Protein 2EH3 (pdb70)

InterPro domains:
  IPR001647 DNA-binding HTH domain, TetR-type [PF00440] (7-53)
  IPR001647 DNA-binding HTH domain, TetR-type [PR00455] (7-20)
  IPR001647 DNA-binding HTH domain, TetR-type [PR00455] (28-51)
  IPR001647 DNA-binding HTH domain, TetR-type [PS50977] (1-61)
  IPR009057 Homedomain-like superfamily [SSF46689] (3-67)
  IPR023772 DNA-binding HTH domain, TetR-type, conserved site [PS01081] (19-50)
  IPR049446 Tetracyclin repressor AcrR1-like, C-terminal domain [PF21542] (72-171)
  IPR050624 Nucleoid occlusion factor SlmA/HTH-type transcriptional regulator [PTHR43479] (3-124)

Foldseek 3Di:
DLLVLLLVLQLVVCLVPRLVPDDLVNSCVVSVHDVVSVCVNAVDSVRSLVVNLVVLLVVLVVLLVVCLPPDLLVSVLCLVSCLVVVSNVSRLVVHACVDPVRVVVSVVSLVVSLVSQLVSCCVPPVVCSNVVSVVLVVQSVVLCCVDPNVHPDDSVVSSVVSNVVVVVVD

Structure (mmCIF, N/CA/C/O backbone):
data_2EH3
#
_entry.id   2EH3
#
_cell.length_a   49.857
_cell.length_b   54.919
_cell.length_c   73.144
_cell.angle_alpha   90.00
_cell.angle_beta   90.00
_cell.angle_gamma   90.00
#
_symmetry.space_group_name_H-M   'P 21 21 2'
#
loop_
_entity.id
_entity.type
_entity.pdbx_description
1 polymer 'Transcriptional regulator'
2 non-polymer 'MAGNESIUM ION'
3 water water
#
loop_
_atom_site.group_PDB
_atom_site.id
_atom_site.type_symbol
_atom_site.label_atom_id
_atom_site.label_alt_id
_atom_site.label_comp_id
_atom_site.label_asym_id
_atom_site.label_entity_id
_atom_site.label_seq_id
_atom_site.pdbx_PDB_ins_code
_atom_site.Cartn_x
_atom_site.Cartn_y
_atom_site.Cartn_z
_atom_site.occupancy
_atom_site.B_iso_or_equiv
_atom_site.auth_seq_id
_atom_site.auth_comp_id
_atom_site.auth_asym_id
_atom_site.auth_atom_id
_atom_site.pdbx_PDB_model_num
ATOM 1 N N . GLY A 1 2 ? 49.184 8.703 46.059 1.00 19.15 2 GLY A N 1
ATOM 2 C CA . GLY A 1 2 ? 48.729 8.705 44.653 1.00 20.49 2 GLY A CA 1
ATOM 3 C C . GLY A 1 2 ? 49.796 9.216 43.711 1.00 20.32 2 GLY A C 1
ATOM 4 O O . GLY A 1 2 ? 50.980 9.244 44.053 1.00 22.29 2 GLY A O 1
ATOM 5 N N . THR A 1 3 ? 49.369 9.643 42.527 1.00 18.73 3 THR A N 1
ATOM 6 C CA . THR A 1 3 ? 50.284 10.137 41.516 1.00 17.73 3 THR A CA 1
ATOM 7 C C . THR A 1 3 ? 51.057 11.355 41.985 1.00 16.08 3 THR A C 1
ATOM 8 O O . THR A 1 3 ? 52.255 11.461 41.712 1.00 15.14 3 THR A O 1
ATOM 12 N N . LYS A 1 4 ? 50.393 12.275 42.688 1.00 15.24 4 LYS A N 1
ATOM 13 C CA . LYS A 1 4 ? 51.096 13.473 43.160 1.00 14.74 4 LYS A CA 1
ATOM 14 C C . LYS A 1 4 ? 52.219 13.057 44.113 1.00 14.98 4 LYS A C 1
ATOM 15 O O . LYS A 1 4 ? 53.341 13.597 44.048 1.00 14.46 4 LYS A O 1
ATOM 21 N N . GLU A 1 5 ? 51.920 12.110 44.996 1.00 15.34 5 GLU A N 1
ATOM 22 C CA . GLU A 1 5 ? 52.911 11.618 45.936 1.00 16.15 5 GLU A CA 1
ATOM 23 C C . GLU A 1 5 ? 54.068 10.969 45.197 1.00 14.87 5 GLU A C 1
ATOM 24 O O . GLU A 1 5 ? 55.230 11.154 45.557 1.00 15.43 5 GLU A O 1
ATOM 30 N N . ARG A 1 6 ? 53.771 10.207 44.152 1.00 14.43 6 ARG A N 1
ATOM 31 C CA . ARG A 1 6 ? 54.854 9.559 43.422 1.00 14.78 6 ARG A CA 1
ATOM 32 C C . ARG A 1 6 ? 55.765 10.584 42.744 1.00 13.19 6 ARG A C 1
ATOM 33 O O . ARG A 1 6 ? 57.001 10.441 42.760 1.00 14.70 6 ARG A O 1
ATOM 41 N N . ILE A 1 7 ? 55.168 11.607 42.153 1.00 12.61 7 ILE A N 1
ATOM 42 C CA . ILE A 1 7 ? 55.954 12.654 41.505 1.00 10.96 7 ILE A CA 1
ATOM 43 C C . ILE A 1 7 ? 56.831 13.327 42.569 1.00 11.38 7 ILE A C 1
ATOM 44 O O . ILE A 1 7 ? 58.008 13.572 42.338 1.00 11.62 7 ILE A O 1
ATOM 49 N N . LEU A 1 8 ? 56.257 13.643 43.721 1.00 11.42 8 LEU A N 1
ATOM 50 C CA . LEU A 1 8 ? 57.048 14.279 44.773 1.00 10.81 8 LEU A CA 1
ATOM 51 C C . LEU A 1 8 ? 58.236 13.420 45.191 1.00 11.69 8 LEU A C 1
ATOM 52 O O . LEU A 1 8 ? 59.337 13.945 45.415 1.00 10.96 8 LEU A O 1
ATOM 57 N N . GLU A 1 9 ? 58.031 12.109 45.303 1.00 11.39 9 GLU A N 1
ATOM 58 C CA . GLU A 1 9 ? 59.110 11.220 45.726 1.00 12.80 9 GLU A CA 1
ATOM 59 C C . GLU A 1 9 ? 60.227 11.140 44.705 1.00 13.10 9 GLU A C 1
ATOM 60 O O . GLU A 1 9 ? 61.411 11.227 45.068 1.00 12.55 9 GLU A O 1
ATOM 66 N N . VAL A 1 10 ? 59.854 11.011 43.431 1.00 10.86 10 VAL A N 1
ATOM 67 C CA . VAL A 1 10 ? 60.837 10.943 42.362 1.00 12.70 10 VAL A CA 1
ATOM 68 C C . VAL A 1 10 ? 61.613 12.259 42.271 1.00 12.78 10 VAL A C 1
ATOM 69 O O . VAL A 1 10 ? 62.829 12.249 42.068 1.00 11.37 10 VAL A O 1
ATOM 73 N N . SER A 1 11 ? 60.910 13.383 42.425 1.00 11.62 11 SER A N 1
ATOM 74 C CA . SER A 1 11 ? 61.543 14.712 42.304 1.00 10.32 11 SER A CA 1
ATOM 75 C C . SER A 1 11 ? 62.517 14.937 43.462 1.00 10.47 11 SER A C 1
ATOM 76 O O . SER A 1 11 ? 63.604 15.492 43.275 1.00 11.06 11 SER A O 1
ATOM 79 N N . LYS A 1 12 ? 62.140 14.510 44.654 1.00 9.90 12 LYS A N 1
ATOM 80 C CA . LYS A 1 12 ? 63.051 14.665 45.800 1.00 10.90 12 LYS A CA 1
ATOM 81 C C . LYS A 1 12 ? 64.308 13.860 45.535 1.00 11.72 12 LYS A C 1
ATOM 82 O O . LYS A 1 12 ? 65.424 14.324 45.802 1.00 11.10 12 LYS A O 1
ATOM 88 N N . GLU A 1 13 ? 64.141 12.657 44.986 1.00 11.05 13 GLU A N 1
ATOM 89 C CA . GLU A 1 13 ? 65.296 11.826 44.687 1.00 12.57 13 GLU A CA 1
ATOM 90 C C . GLU A 1 13 ? 66.211 12.456 43.639 1.00 11.02 13 GLU A C 1
ATOM 91 O O . GLU A 1 13 ? 67.428 12.550 43.871 1.00 11.11 13 GLU A O 1
ATOM 97 N N . LEU A 1 14 ? 65.643 12.896 42.518 1.00 11.52 14 LEU A N 1
ATOM 98 C CA . LEU A 1 14 ? 66.464 13.491 41.470 1.00 11.07 14 LEU A CA 1
ATOM 99 C C . LEU A 1 14 ? 67.096 14.814 41.905 1.00 10.99 14 LEU A C 1
ATOM 100 O O . LEU A 1 14 ? 68.254 15.054 41.611 1.00 10.51 14 LEU A O 1
ATOM 105 N N . PHE A 1 15 ? 66.343 15.681 42.589 1.00 9.62 15 PHE A N 1
ATOM 106 C CA . PHE A 1 15 ? 66.926 16.954 43.037 1.00 10.11 15 PHE A CA 1
ATOM 107 C C . PHE A 1 15 ? 68.070 16.692 44.025 1.00 9.45 15 PHE A C 1
ATOM 108 O O . PHE A 1 15 ? 69.074 17.407 44.021 1.00 11.44 15 PHE A O 1
ATOM 116 N N . PHE A 1 16 ? 67.905 15.704 44.907 1.00 9.71 16 PHE A N 1
ATOM 117 C CA . PHE A 1 16 ? 68.945 15.343 45.869 1.00 10.68 16 PHE A CA 1
ATOM 118 C C . PHE A 1 16 ? 70.194 14.869 45.127 1.00 11.12 16 PHE A C 1
ATOM 119 O O . PHE A 1 16 ? 71.317 15.305 45.408 1.00 12.38 16 PHE A O 1
ATOM 127 N N . GLU A 1 17 ? 69.982 14.004 44.150 1.00 12.09 17 GLU A N 1
ATOM 128 C CA . GLU A 1 17 ? 71.091 13.465 43.366 1.00 13.46 17 GLU A CA 1
ATOM 129 C C . GLU A 1 17 ? 71.817 14.466 42.479 1.00 13.66 17 GLU A C 1
ATOM 130 O O . GLU A 1 17 ? 73.049 14.448 42.424 1.00 13.77 17 GLU A O 1
ATOM 136 N N . LYS A 1 18 ? 71.083 15.342 41.810 1.00 12.49 18 LYS A N 1
ATOM 137 C CA . LYS A 1 18 ? 71.758 16.245 40.894 1.00 13.94 18 LYS A CA 1
ATOM 138 C C . LYS A 1 18 ? 71.288 17.680 40.808 1.00 11.83 18 LYS A C 1
ATOM 139 O O . LYS A 1 18 ? 71.633 18.404 39.869 1.00 12.39 18 LYS A O 1
ATOM 145 N N . GLY A 1 19 ? 70.504 18.098 41.802 1.00 10.53 19 GLY A N 1
ATOM 146 C CA . GLY A 1 19 ? 70.062 19.481 41.860 1.00 10.18 19 GLY A CA 1
ATOM 147 C C . GLY A 1 19 ? 68.802 19.848 41.104 1.00 11.34 19 GLY A C 1
ATOM 148 O O . GLY A 1 19 ? 68.408 19.167 40.168 1.00 12.61 19 GLY A O 1
ATOM 149 N N . TYR A 1 20 ? 68.176 20.942 41.531 1.00 10.57 20 TYR A N 1
ATOM 150 C CA . TYR A 1 20 ? 66.962 21.457 40.901 1.00 11.19 20 TYR A CA 1
ATOM 15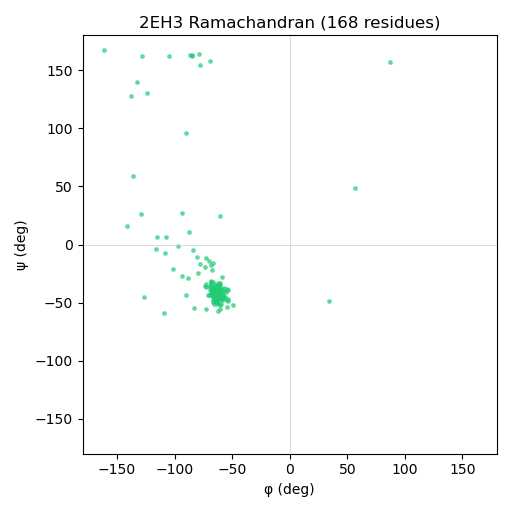1 C C . TYR A 1 20 ? 67.224 21.952 39.468 1.00 11.88 20 TYR A C 1
ATOM 152 O O . TYR A 1 20 ? 66.534 21.541 38.539 1.00 11.85 20 TYR A O 1
ATOM 161 N N . GLN A 1 21 ? 68.233 22.804 39.283 1.00 14.09 21 GLN A N 1
ATOM 162 C CA . GLN A 1 21 ? 68.536 23.321 37.950 1.00 15.90 21 GLN A CA 1
ATOM 163 C C . GLN A 1 21 ? 68.922 22.227 36.963 1.00 15.72 21 GLN A C 1
ATOM 164 O O . GLN A 1 21 ? 68.578 22.300 35.770 1.00 17.99 21 GLN A O 1
ATOM 170 N N . GLY A 1 22 ? 69.610 21.208 37.462 1.00 15.06 22 GLY A N 1
ATOM 171 C CA . GLY A 1 22 ? 70.062 20.110 36.625 1.00 16.73 22 GLY A CA 1
ATOM 172 C C . GLY A 1 22 ? 69.095 18.959 36.420 1.00 16.07 22 GLY A C 1
ATOM 173 O O . GLY A 1 22 ? 69.490 17.924 35.879 1.00 17.28 22 GLY A O 1
ATOM 174 N N . THR A 1 23 ? 67.842 19.138 36.841 1.00 14.07 23 THR A N 1
ATOM 175 C CA . THR A 1 23 ? 66.815 18.109 36.671 1.00 13.18 23 THR A CA 1
ATOM 176 C C . THR A 1 23 ? 65.651 18.714 35.923 1.00 12.76 23 THR A C 1
ATOM 177 O O . THR A 1 23 ? 65.173 19.775 36.280 1.00 14.91 23 THR A O 1
ATOM 181 N N . SER A 1 24 ? 65.193 18.026 34.874 1.00 13.45 24 SER A N 1
ATOM 182 C CA . SER A 1 24 ? 64.085 18.538 34.064 1.00 12.40 24 SER A CA 1
ATOM 183 C C . SER A 1 24 ? 62.778 17.803 34.345 1.00 12.20 24 SER A C 1
ATOM 184 O O . SER A 1 24 ? 62.783 16.713 34.924 1.00 13.22 24 SER A O 1
ATOM 187 N N . VAL A 1 25 ? 61.661 18.414 33.948 1.00 12.40 25 VAL A N 1
ATOM 188 C CA . VAL A 1 25 ? 60.365 17.785 34.116 1.00 13.94 25 VAL A CA 1
ATOM 189 C C . VAL A 1 25 ? 60.390 16.504 33.288 1.00 13.96 25 VAL A C 1
ATOM 190 O O . VAL A 1 25 ? 59.851 15.478 33.701 1.00 13.75 25 VAL A O 1
ATOM 194 N N . GLU A 1 26 ? 61.041 16.544 32.130 1.00 13.98 26 GLU A N 1
ATOM 195 C CA . GLU A 1 26 ? 61.099 15.336 31.325 1.00 15.84 26 GLU A CA 1
ATOM 196 C C . GLU A 1 26 ? 61.772 14.167 32.064 1.00 13.62 26 GLU A C 1
ATOM 197 O O . GLU A 1 26 ? 61.292 13.040 32.000 1.00 14.45 26 GLU A O 1
ATOM 203 N N . GLU A 1 27 ? 62.881 14.417 32.757 1.00 12.45 27 GLU A N 1
ATOM 204 C CA . GLU A 1 27 ? 63.568 13.353 33.491 1.00 11.96 27 GLU A CA 1
ATOM 205 C C . GLU A 1 27 ? 62.706 12.813 34.641 1.00 11.97 27 GLU A C 1
ATOM 206 O O . GLU A 1 27 ? 62.713 11.618 34.941 1.00 12.04 27 GLU A O 1
ATOM 212 N N . ILE A 1 28 ? 61.992 13.717 35.297 1.00 11.26 28 ILE A N 1
ATOM 213 C CA . ILE A 1 28 ? 61.121 13.335 36.401 1.00 11.04 28 ILE A CA 1
ATOM 214 C C . ILE A 1 28 ? 60.003 12.410 35.922 1.00 11.32 28 ILE A C 1
ATOM 215 O O . ILE A 1 28 ? 59.782 11.339 36.508 1.00 10.24 28 ILE A O 1
ATOM 220 N N . VAL A 1 29 ? 59.292 12.820 34.859 1.00 11.94 29 VAL A N 1
ATOM 221 C CA . VAL A 1 29 ? 58.182 11.978 34.409 1.00 12.47 29 VAL A CA 1
ATOM 222 C C . VAL A 1 29 ? 58.665 10.662 33.812 1.00 13.08 29 VAL A C 1
ATOM 223 O O . VAL A 1 29 ? 57.985 9.635 33.951 1.00 12.73 29 VAL A O 1
ATOM 227 N N . LYS A 1 30 ? 59.842 10.672 33.182 1.00 13.07 30 LYS A N 1
ATOM 228 C CA . LYS A 1 30 ? 60.414 9.440 32.640 1.00 14.35 30 LYS A CA 1
ATOM 229 C C . LYS A 1 30 ? 60.675 8.466 33.794 1.00 13.94 30 LYS A C 1
ATOM 230 O O . LYS A 1 30 ? 60.296 7.302 33.736 1.00 14.43 30 LYS A O 1
ATOM 236 N N . ARG A 1 31 ? 61.335 8.946 34.847 1.00 13.29 31 ARG A N 1
ATOM 237 C CA . ARG A 1 31 ? 61.649 8.095 35.988 1.00 14.36 31 ARG A CA 1
ATOM 238 C C . ARG A 1 31 ? 60.383 7.589 36.683 1.00 14.57 31 ARG A C 1
ATOM 239 O O . ARG A 1 31 ? 60.336 6.456 37.177 1.00 16.18 31 ARG A O 1
ATOM 247 N N . ALA A 1 32 ? 59.349 8.422 36.710 1.00 14.04 32 ALA A N 1
ATOM 248 C CA . ALA A 1 32 ? 58.082 8.051 37.329 1.00 12.47 32 ALA A CA 1
ATOM 249 C C . ALA A 1 32 ? 57.156 7.251 36.401 1.00 13.01 32 ALA A C 1
ATOM 250 O O . ALA A 1 32 ? 56.089 6.811 36.833 1.00 12.99 32 ALA A O 1
ATOM 252 N N . ASN A 1 33 ? 57.555 7.079 35.139 1.00 13.72 33 ASN A N 1
ATOM 253 C CA . ASN A 1 33 ? 56.733 6.364 34.156 1.00 14.28 33 ASN A CA 1
ATOM 254 C C . ASN A 1 33 ? 55.340 7.029 34.046 1.00 13.34 33 ASN A C 1
ATOM 255 O O . ASN A 1 33 ? 54.286 6.376 34.058 1.00 14.04 33 ASN A O 1
ATOM 260 N N . LEU A 1 34 ? 55.358 8.346 33.903 1.00 11.15 34 LEU A N 1
ATOM 261 C CA . LEU A 1 34 ? 54.141 9.140 33.775 1.00 12.20 34 LEU A CA 1
ATOM 262 C C . LEU A 1 34 ? 54.228 10.041 32.571 1.00 10.80 34 LEU A C 1
ATOM 263 O O . LEU A 1 34 ? 55.316 10.309 32.038 1.00 11.40 34 LEU A O 1
ATOM 268 N N . SER A 1 35 ? 53.066 10.531 32.144 1.00 12.05 35 SER A N 1
ATOM 269 C CA . SER A 1 35 ? 52.986 11.455 31.029 1.00 12.03 35 SER A CA 1
ATOM 270 C C . SER A 1 35 ? 53.230 12.863 31.549 1.00 11.71 35 SER A C 1
ATOM 271 O O . SER A 1 35 ? 53.102 13.117 32.747 1.00 13.33 35 SER A O 1
ATOM 274 N N . LYS A 1 36 ? 53.540 13.784 30.644 1.00 14.21 36 LYS A N 1
ATOM 275 C CA .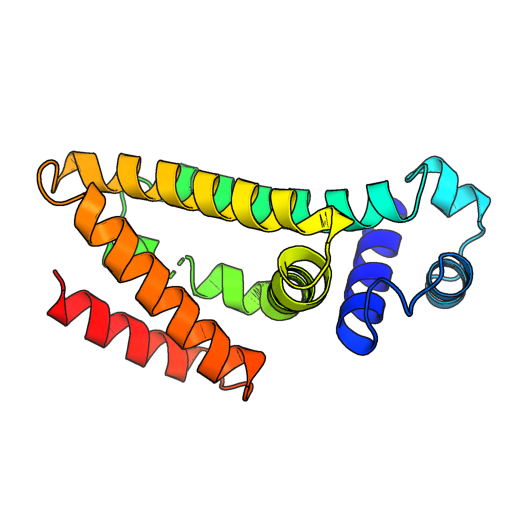 LYS A 1 36 ? 53.703 15.180 31.047 1.00 13.44 36 LYS A CA 1
ATOM 276 C C . LYS A 1 36 ? 52.342 15.712 31.545 1.00 14.28 36 LYS A C 1
ATOM 277 O O . LYS A 1 36 ? 52.272 16.511 32.484 1.00 14.35 36 LYS A O 1
ATOM 283 N N . GLY A 1 37 ? 51.254 15.249 30.921 1.00 14.25 37 GLY A N 1
ATOM 284 C CA . GLY A 1 37 ? 49.927 15.689 31.327 1.00 13.34 37 GLY A CA 1
ATOM 285 C C . GLY A 1 37 ? 49.641 15.318 32.766 1.00 12.66 37 GLY A C 1
ATOM 286 O O . GLY A 1 37 ? 48.973 16.052 33.500 1.00 13.54 37 GLY A O 1
ATOM 287 N N . ALA A 1 38 ? 50.146 14.168 33.189 1.00 11.81 38 ALA A N 1
ATOM 288 C CA . ALA A 1 38 ? 49.923 13.752 34.560 1.00 12.40 38 ALA A CA 1
ATOM 289 C C . ALA A 1 38 ? 50.657 14.713 35.488 1.00 12.99 38 ALA A C 1
ATOM 290 O O . ALA A 1 38 ? 50.163 15.083 36.552 1.00 13.37 38 ALA A O 1
ATOM 292 N N . PHE A 1 39 ? 51.850 15.109 35.070 1.00 12.67 39 PHE A N 1
ATOM 293 C CA . PHE A 1 39 ? 52.622 16.022 35.885 1.00 11.81 39 PHE A CA 1
ATOM 294 C C . PHE A 1 39 ? 51.950 17.384 35.968 1.00 11.26 39 PHE A C 1
ATOM 295 O O . PHE A 1 39 ? 51.766 17.922 37.060 1.00 13.60 39 PHE A O 1
ATOM 303 N N . TYR A 1 40 ? 51.572 17.933 34.819 1.00 12.05 40 TYR A N 1
ATOM 304 C CA . TYR A 1 40 ? 50.948 19.242 34.811 1.00 13.69 40 TYR A CA 1
ATOM 305 C C . TYR A 1 40 ? 49.566 19.308 35.421 1.00 13.75 40 TYR A C 1
ATOM 306 O O . TYR A 1 40 ? 49.083 20.404 35.763 1.00 16.88 40 TYR A O 1
ATOM 315 N N . PHE A 1 41 ? 48.924 18.151 35.572 1.00 13.32 41 PHE A N 1
ATOM 316 C CA . PHE A 1 41 ? 47.621 18.127 36.219 1.00 14.43 41 PHE A CA 1
ATOM 317 C C . PHE A 1 41 ? 47.838 18.480 37.701 1.00 14.93 41 PHE A C 1
ATOM 318 O O . PHE A 1 41 ? 47.029 19.198 38.297 1.00 16.33 41 PHE A O 1
ATOM 326 N N . HIS A 1 42 ? 48.947 18.009 38.271 1.00 14.60 42 HIS A N 1
ATOM 327 C CA . HIS A 1 42 ? 49.272 18.269 39.677 1.00 15.76 42 HIS A CA 1
ATOM 328 C C . HIS A 1 42 ? 50.161 19.467 39.970 1.00 16.36 42 HIS A C 1
ATOM 329 O O . HIS A 1 42 ? 50.087 20.027 41.069 1.00 17.36 42 HIS A O 1
ATOM 336 N N . PHE A 1 43 ? 51.003 19.851 39.010 1.00 14.97 43 PHE A N 1
ATOM 337 C CA . PHE A 1 43 ? 51.941 20.971 39.191 1.00 16.42 43 PHE A CA 1
ATOM 338 C C . PHE A 1 43 ? 51.982 21.835 37.936 1.00 18.03 43 PHE A C 1
ATOM 339 O O . PHE A 1 43 ? 52.219 21.335 36.855 1.00 20.53 43 PHE A O 1
ATOM 347 N N . LYS A 1 44 ? 51.792 23.141 38.069 1.00 19.38 44 LYS A N 1
ATOM 348 C CA . LYS A 1 44 ? 51.817 23.952 36.872 1.00 20.71 44 LYS A CA 1
ATOM 349 C C . LYS A 1 44 ? 53.229 24.238 36.367 1.00 20.17 44 LYS A C 1
ATOM 350 O O . LYS A 1 44 ? 53.425 24.565 35.187 1.00 21.20 44 LYS A O 1
ATOM 356 N N . SER A 1 45 ? 54.218 24.026 37.235 1.00 18.34 45 SER A N 1
ATOM 357 C CA . SER A 1 45 ? 55.600 24.289 36.883 1.00 17.08 45 SER A CA 1
ATOM 358 C C . SER A 1 45 ? 56.579 23.577 37.809 1.00 15.89 45 SER A C 1
ATOM 359 O O . SER A 1 45 ? 56.210 23.075 38.866 1.00 15.04 45 SER A O 1
ATOM 362 N N . LYS A 1 46 ? 57.838 23.557 37.386 1.00 16.15 46 LYS A N 1
ATOM 363 C CA . LYS A 1 46 ? 58.908 22.971 38.171 1.00 16.08 46 LYS A CA 1
ATOM 364 C C . LYS A 1 46 ? 58.995 23.786 39.483 1.00 14.53 46 LYS A C 1
ATOM 365 O O . LYS A 1 46 ? 59.284 23.244 40.547 1.00 13.92 46 LYS A O 1
ATOM 371 N N . GLU A 1 47 ? 58.766 25.098 39.388 1.00 14.41 47 GLU A N 1
ATOM 372 C CA . GLU A 1 47 ? 58.804 25.990 40.552 1.00 14.98 47 GLU A CA 1
ATOM 373 C C . GLU A 1 47 ? 57.747 25.592 41.589 1.00 15.17 47 GLU A C 1
ATOM 374 O O . GLU A 1 47 ? 58.044 25.548 42.804 1.00 14.43 47 GLU A O 1
ATOM 380 N N . GLU A 1 48 ? 56.526 25.300 41.126 1.00 14.87 48 GLU A N 1
ATOM 381 C CA . GLU A 1 48 ? 55.466 24.875 42.046 1.00 16.04 48 GLU A CA 1
ATOM 382 C C . GLU A 1 48 ? 55.878 23.580 42.717 1.00 14.10 48 GLU A C 1
ATOM 383 O O . GLU A 1 48 ? 55.616 23.370 43.902 1.00 14.43 48 GLU A O 1
ATOM 389 N N . LEU A 1 49 ? 56.502 22.688 41.944 1.00 12.64 49 LEU A N 1
ATOM 390 C CA . LEU A 1 49 ? 56.942 21.413 42.478 1.00 12.41 49 LEU A CA 1
ATOM 391 C C . LEU A 1 49 ? 57.944 21.514 43.629 1.00 12.60 49 LEU A C 1
ATOM 392 O O . LEU A 1 49 ? 57.755 20.890 44.661 1.00 12.69 49 LEU A O 1
ATOM 397 N N . ILE A 1 50 ? 59.026 22.268 43.460 1.00 13.10 50 ILE A N 1
ATOM 398 C CA . ILE A 1 50 ? 59.985 22.333 44.559 1.00 13.74 50 ILE A CA 1
ATOM 399 C C . ILE A 1 50 ? 59.381 23.080 45.744 1.00 14.73 50 ILE A C 1
ATOM 400 O O . ILE A 1 50 ? 59.651 22.740 46.894 1.00 13.90 50 ILE A O 1
ATOM 405 N N . THR A 1 51 ? 58.534 24.060 45.468 1.00 13.65 51 THR A N 1
ATOM 406 C CA . THR A 1 51 ? 57.910 24.811 46.547 1.00 15.12 51 THR A CA 1
ATOM 407 C C . THR A 1 51 ? 57.057 23.850 47.383 1.00 15.60 51 THR A C 1
ATOM 408 O O . THR A 1 51 ? 57.098 23.909 48.608 1.00 15.89 51 THR A O 1
ATOM 412 N N . GLU A 1 52 ? 56.334 22.941 46.729 1.00 14.02 52 GLU A N 1
ATOM 413 C CA . GLU A 1 52 ? 55.500 21.979 47.454 1.00 15.02 52 GLU A CA 1
ATOM 414 C C . GLU A 1 52 ? 56.325 21.006 48.284 1.00 15.58 52 GLU A C 1
ATOM 415 O O . GLU A 1 52 ? 55.911 20.618 49.376 1.00 16.15 52 GLU A O 1
ATOM 421 N N . ILE A 1 53 ? 57.477 20.593 47.763 1.00 13.30 53 ILE A N 1
ATOM 422 C CA . ILE A 1 53 ? 58.374 19.682 48.476 1.00 12.50 53 ILE A CA 1
ATOM 423 C C . ILE A 1 53 ? 58.772 20.330 49.798 1.00 14.87 53 ILE A C 1
ATOM 424 O O . ILE A 1 53 ? 58.730 19.693 50.857 1.00 15.15 53 ILE A O 1
ATOM 429 N N . ILE A 1 54 ? 59.164 21.598 49.724 1.00 14.84 54 ILE A N 1
ATOM 430 C CA . ILE A 1 54 ? 59.562 22.319 50.919 1.00 14.93 54 ILE A CA 1
ATOM 431 C C . ILE A 1 54 ? 58.377 22.513 51.845 1.00 16.74 54 ILE A C 1
ATOM 432 O O . ILE A 1 54 ? 58.485 22.271 53.064 1.00 17.66 54 ILE A O 1
ATOM 437 N N . GLU A 1 55 ? 57.244 22.919 51.275 1.00 17.83 55 GLU A N 1
ATOM 438 C CA . GLU A 1 55 ? 56.040 23.163 52.065 1.00 20.34 55 GLU A CA 1
ATOM 439 C C . GLU A 1 55 ? 55.608 21.928 52.856 1.00 20.53 55 GLU A C 1
ATOM 440 O O . GLU A 1 55 ? 55.187 22.032 54.021 1.00 19.05 55 GLU A O 1
ATOM 446 N N . ARG A 1 56 ? 55.707 20.757 52.240 1.00 20.77 56 ARG A N 1
ATOM 447 C CA . ARG A 1 56 ? 55.301 19.547 52.937 1.00 19.01 56 ARG A CA 1
ATOM 448 C C . ARG A 1 56 ? 56.250 19.193 54.084 1.00 19.79 56 ARG A C 1
ATOM 449 O O . ARG A 1 56 ? 55.795 18.719 55.129 1.00 18.89 56 ARG A O 1
ATOM 457 N N . THR A 1 57 ? 57.556 19.439 53.919 1.00 18.81 57 THR A N 1
ATOM 458 C CA . THR A 1 57 ? 58.477 19.147 55.015 1.00 17.95 57 THR A CA 1
ATOM 459 C C . THR A 1 57 ? 58.279 20.212 56.106 1.00 17.07 57 THR A C 1
ATOM 460 O O . THR A 1 57 ? 58.345 19.901 57.300 1.00 18.62 57 THR A O 1
ATOM 464 N N . HIS A 1 58 ? 57.996 21.444 55.710 1.00 16.81 58 HIS A N 1
ATOM 465 C CA . HIS A 1 58 ? 57.748 22.512 56.690 1.00 17.05 58 HIS A CA 1
ATOM 466 C C . HIS A 1 58 ? 56.523 22.134 57.515 1.00 17.43 58 HIS A C 1
ATOM 467 O O . HIS A 1 58 ? 56.489 22.350 58.731 1.00 15.88 58 HIS A O 1
ATOM 474 N N . LYS A 1 59 ? 55.507 21.592 56.850 1.00 17.38 59 LYS A N 1
ATOM 475 C CA . LYS A 1 59 ? 54.293 21.189 57.558 1.00 16.78 59 LYS A CA 1
ATOM 476 C C . LYS A 1 59 ? 54.581 20.129 58.597 1.00 15.86 59 LYS A C 1
ATOM 477 O O . LYS A 1 59 ? 53.909 20.105 59.628 1.00 14.83 59 LYS A O 1
ATOM 483 N N . LYS A 1 60 ? 55.556 19.252 58.342 1.00 15.69 60 LYS A N 1
ATOM 484 C CA . LYS A 1 60 ? 55.910 18.232 59.331 1.00 15.35 60 LYS A CA 1
ATOM 485 C C . LYS A 1 60 ? 56.540 18.944 60.526 1.00 15.52 60 LYS A C 1
ATOM 486 O O . LYS A 1 60 ? 56.395 18.492 61.670 1.00 17.62 60 LYS A O 1
ATOM 492 N N . ILE A 1 61 ? 57.242 20.048 60.258 1.00 16.53 61 ILE A N 1
ATOM 493 C CA . ILE A 1 61 ? 57.878 20.811 61.324 1.00 15.35 61 ILE A CA 1
ATOM 494 C C . ILE A 1 61 ? 56.818 21.532 62.146 1.00 14.97 61 ILE A C 1
ATOM 495 O O . ILE A 1 61 ? 56.877 21.548 63.382 1.00 15.29 61 ILE A O 1
ATOM 500 N N . ILE A 1 62 ? 55.848 22.127 61.465 1.00 15.71 62 ILE A N 1
ATOM 501 C CA . ILE A 1 62 ? 54.759 22.794 62.174 1.00 15.25 62 ILE A CA 1
ATOM 502 C C . ILE A 1 62 ? 54.066 21.755 63.065 1.00 15.78 62 ILE A C 1
ATOM 503 O O . ILE A 1 62 ? 53.794 22.029 64.239 1.00 14.49 62 ILE A O 1
ATOM 508 N N . SER A 1 63 ? 53.777 20.577 62.512 1.00 15.53 63 SER A N 1
ATOM 509 C CA . SER A 1 63 ? 53.135 19.507 63.291 1.00 16.83 63 SER A CA 1
ATOM 510 C C . SER A 1 63 ? 53.964 19.124 64.506 1.00 16.40 63 SER A C 1
ATOM 511 O O . SER A 1 63 ? 53.423 18.910 65.597 1.00 15.03 63 SER A O 1
ATOM 514 N N . LEU A 1 64 ? 55.277 19.017 64.315 1.00 16.13 64 LEU A N 1
ATOM 515 C CA . LEU A 1 64 ? 56.171 18.670 65.405 1.00 18.05 64 LEU A CA 1
ATOM 516 C C . LEU A 1 64 ? 55.997 19.649 66.574 1.00 17.27 64 LEU A C 1
ATOM 517 O O . LEU A 1 64 ? 55.878 19.234 67.733 1.00 18.20 64 LEU A O 1
ATOM 522 N N . PHE A 1 65 ? 55.993 20.944 66.275 1.00 15.80 65 PHE A N 1
ATOM 523 C CA . PHE A 1 65 ? 55.838 21.931 67.326 1.00 15.52 65 PHE A CA 1
ATOM 524 C C . PHE A 1 65 ? 54.468 21.818 67.969 1.00 16.68 65 PHE A C 1
ATOM 525 O O . PHE A 1 65 ? 54.363 21.861 69.187 1.00 18.34 65 PHE A O 1
ATOM 533 N N . GLU A 1 66 ? 53.428 21.660 67.159 1.00 14.55 66 GLU A N 1
ATOM 534 C CA . GLU A 1 66 ? 52.069 21.603 67.717 1.00 16.54 66 GLU A CA 1
ATOM 535 C C . GLU A 1 66 ? 51.863 20.363 68.590 1.00 16.03 66 GLU A C 1
ATOM 536 O O . GLU A 1 66 ? 51.265 20.440 69.674 1.00 17.83 66 GLU A O 1
ATOM 542 N N . GLU A 1 67 ? 52.384 19.231 68.136 1.00 15.48 67 GLU A N 1
ATOM 543 C CA . GLU A 1 67 ? 52.191 17.969 68.846 1.00 14.81 67 GLU A CA 1
ATOM 544 C C . GLU A 1 67 ? 53.086 17.710 70.041 1.00 14.57 67 GLU A C 1
ATOM 545 O O . GLU A 1 67 ? 52.847 16.772 70.806 1.00 13.81 67 GLU A O 1
ATOM 551 N N . ASN A 1 68 ? 54.111 18.540 70.214 1.00 13.52 68 ASN A N 1
ATOM 552 C CA . ASN A 1 68 ? 55.065 18.352 71.287 1.00 13.16 68 ASN A CA 1
ATOM 553 C C . ASN A 1 68 ? 55.306 19.593 72.122 1.00 13.26 68 ASN A C 1
ATOM 554 O O . ASN A 1 68 ? 56.343 19.711 72.778 1.00 15.12 68 ASN A O 1
ATOM 559 N N . LYS A 1 69 ? 54.310 20.471 72.163 1.00 13.46 69 LYS A N 1
ATOM 560 C CA . LYS A 1 69 ? 54.452 21.716 72.915 1.00 14.05 69 LYS A CA 1
ATOM 561 C C . LYS A 1 69 ? 54.558 21.540 74.429 1.00 12.98 69 LYS A C 1
ATOM 562 O O . LYS A 1 69 ? 54.985 22.459 75.137 1.00 13.31 69 LYS A O 1
ATOM 568 N N . GLU A 1 70 ? 54.185 20.363 74.932 1.00 11.14 70 GLU A N 1
ATOM 569 C CA . GLU A 1 70 ? 54.267 20.109 76.379 1.00 11.70 70 GLU A CA 1
ATOM 570 C C . GLU A 1 70 ? 55.551 19.366 76.793 1.00 11.42 70 GLU A C 1
ATOM 571 O O . GLU A 1 70 ? 55.793 19.084 77.990 1.00 13.12 70 GLU A O 1
ATOM 577 N N . LYS A 1 71 ? 56.381 19.042 75.820 1.00 10.32 71 LYS A N 1
ATOM 578 C CA . LYS A 1 71 ? 57.644 18.351 76.125 1.00 10.27 71 LYS A CA 1
ATOM 579 C C . LYS A 1 71 ? 58.714 19.320 76.651 1.00 10.09 71 LYS A C 1
ATOM 580 O O . LYS A 1 71 ? 58.601 20.540 76.532 1.00 11.59 71 LYS A O 1
ATOM 586 N N . THR A 1 72 ? 59.754 18.762 77.262 1.00 10.65 72 THR A N 1
ATOM 587 C CA . THR A 1 72 ? 60.863 19.600 77.699 1.00 11.00 72 THR A CA 1
ATOM 588 C C . THR A 1 72 ? 61.588 20.098 76.434 1.00 10.53 72 THR A C 1
ATOM 589 O O . THR A 1 72 ? 61.486 19.515 75.361 1.00 9.77 72 THR A O 1
ATOM 593 N N . PRO A 1 73 ? 62.322 21.203 76.532 1.00 10.97 73 PRO A N 1
ATOM 594 C CA . PRO A 1 73 ? 63.040 21.694 75.360 1.00 10.36 73 PRO A CA 1
ATOM 595 C C . PRO A 1 73 ? 63.975 20.619 74.768 1.00 10.08 73 PRO A C 1
ATOM 596 O O . PRO A 1 73 ? 64.055 20.467 73.560 1.00 11.14 73 PRO A O 1
ATOM 600 N N . GLU A 1 74 ? 64.657 19.872 75.636 1.00 10.69 74 GLU A N 1
ATOM 601 C CA . GLU A 1 74 ? 65.574 18.830 75.192 1.00 11.23 74 GLU A CA 1
ATOM 602 C C . GLU A 1 74 ? 64.847 17.755 74.390 1.00 9.75 74 GLU A C 1
ATOM 603 O O . GLU A 1 74 ? 65.338 17.279 73.350 1.00 10.46 74 GLU A O 1
ATOM 609 N N . GLU A 1 75 ? 63.688 17.337 74.868 1.00 9.41 75 GLU A N 1
ATOM 610 C CA . GLU A 1 75 ? 62.941 16.311 74.139 1.00 8.00 75 GLU A CA 1
ATOM 611 C C . GLU A 1 75 ? 62.308 16.856 72.847 1.00 9.21 75 GLU A C 1
ATOM 612 O O . GLU A 1 75 ? 62.219 16.147 71.833 1.00 8.52 75 GLU A O 1
ATOM 618 N N . LEU A 1 76 ? 61.838 18.095 72.874 1.00 9.82 76 LEU A N 1
ATOM 619 C CA . LEU A 1 76 ? 61.281 18.675 71.641 1.00 8.83 76 LEU A CA 1
ATOM 620 C C . LEU A 1 76 ? 62.426 18.723 70.604 1.00 8.34 76 LEU A C 1
ATOM 621 O O . LEU A 1 76 ? 62.245 18.372 69.430 1.00 9.24 76 LEU A O 1
ATOM 626 N N . LEU A 1 77 ? 63.607 19.165 71.029 1.00 8.05 77 LEU A N 1
ATOM 627 C CA . LEU A 1 77 ? 64.726 19.253 70.102 1.00 8.57 77 LEU A CA 1
ATOM 628 C C . LEU A 1 77 ? 65.197 17.881 69.600 1.00 8.92 77 LEU A C 1
ATOM 629 O O . LEU A 1 77 ? 65.609 17.762 68.457 1.00 9.06 77 LEU A O 1
ATOM 634 N N . GLU A 1 78 ? 65.139 16.854 70.454 1.00 8.51 78 GLU A N 1
ATOM 635 C CA . GLU A 1 78 ? 65.494 15.532 69.991 1.00 8.66 78 GLU A CA 1
ATOM 636 C C . GLU A 1 78 ? 64.559 15.118 68.849 1.00 8.21 78 GLU A C 1
ATOM 637 O O . GLU A 1 78 ? 65.000 14.541 67.850 1.00 7.80 78 GLU A O 1
ATOM 651 N N . PHE A 1 80 ? 62.912 17.117 66.836 1.00 9.40 80 PHE A N 1
ATOM 652 C CA . PHE A 1 80 ? 63.201 18.027 65.722 1.00 9.78 80 PHE A CA 1
ATOM 653 C C . PHE A 1 80 ? 64.367 17.428 64.931 1.00 8.93 80 PHE A C 1
ATOM 654 O O . PHE A 1 80 ? 64.312 17.331 63.713 1.00 10.25 80 PHE A O 1
ATOM 662 N N . LEU A 1 81 ? 65.429 17.023 65.625 1.00 8.57 81 LEU A N 1
ATOM 663 C CA . LEU A 1 81 ? 66.561 16.408 64.941 1.00 9.72 81 LEU A CA 1
ATOM 664 C C . LEU A 1 81 ? 66.157 15.103 64.259 1.00 11.17 81 LEU A C 1
ATOM 665 O O . LEU A 1 81 ? 66.586 14.827 63.145 1.00 10.63 81 LEU A O 1
ATOM 670 N N . GLU A 1 82 ? 65.313 14.300 64.903 1.00 9.84 82 GLU A N 1
ATOM 671 C CA . GLU A 1 82 ? 64.918 13.056 64.276 1.00 11.58 82 GLU A CA 1
ATOM 672 C C . GLU A 1 82 ? 64.178 13.304 62.950 1.00 11.00 82 GLU A C 1
ATOM 673 O O . GLU A 1 82 ? 64.444 12.623 61.954 1.00 12.81 82 GLU A O 1
ATOM 679 N N . VAL A 1 83 ? 63.266 14.280 62.943 1.00 12.66 83 VAL A N 1
ATOM 680 C CA . VAL A 1 83 ? 62.526 14.600 61.722 1.00 12.51 83 VAL A CA 1
ATOM 681 C C . VAL A 1 83 ? 63.475 15.140 60.664 1.00 12.15 83 VAL A C 1
ATOM 682 O O . VAL A 1 83 ? 63.410 14.706 59.519 1.00 12.55 83 VAL A O 1
ATOM 686 N N . LEU A 1 84 ? 64.360 16.069 61.027 1.00 11.20 84 LEU A N 1
ATOM 687 C CA . LEU A 1 84 ? 65.287 16.578 60.018 1.00 12.81 84 LEU A CA 1
ATOM 688 C C . LEU A 1 84 ? 66.128 15.440 59.425 1.00 12.44 84 LEU A C 1
ATOM 689 O O . LEU A 1 84 ? 66.398 15.424 58.218 1.00 13.00 84 LEU A O 1
ATOM 694 N N . TYR A 1 85 ? 66.541 14.482 60.271 1.00 11.52 85 TYR A N 1
ATOM 695 C CA . TYR A 1 85 ? 67.361 13.372 59.801 1.00 12.27 85 TYR A CA 1
ATOM 696 C C . TYR A 1 85 ? 66.565 12.491 58.839 1.00 12.66 85 TYR A C 1
ATOM 697 O O . TYR A 1 85 ? 67.086 12.095 57.799 1.00 14.19 85 TYR A O 1
ATOM 706 N N . ARG A 1 86 ? 65.321 12.173 59.186 1.00 14.28 86 ARG A N 1
ATOM 707 C CA . ARG A 1 86 ? 64.457 11.372 58.300 1.00 14.54 86 ARG A CA 1
ATOM 708 C C . ARG A 1 86 ? 64.259 12.113 56.968 1.00 14.99 86 ARG A C 1
ATOM 709 O O . ARG A 1 86 ? 64.200 11.486 55.903 1.00 14.93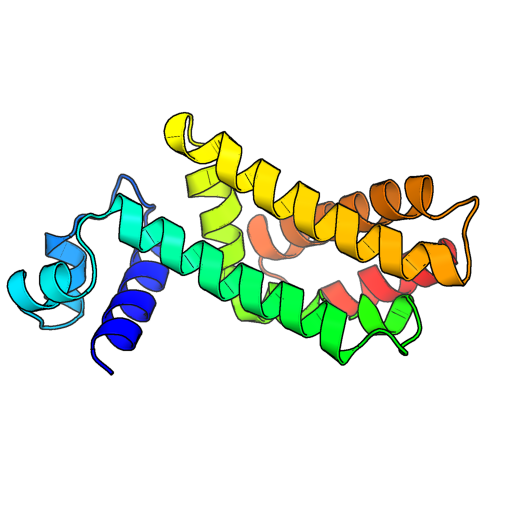 86 ARG A O 1
ATOM 717 N N . GLU A 1 87 ? 64.145 13.437 57.049 1.00 13.00 87 GLU A N 1
ATOM 718 C CA . GLU A 1 87 ? 63.950 14.301 55.869 1.00 14.04 87 GLU A CA 1
ATOM 719 C C . GLU A 1 87 ? 65.285 14.836 55.346 1.00 12.88 87 GLU A C 1
ATOM 720 O O . GLU A 1 87 ? 65.296 15.860 54.678 1.00 11.66 87 GLU A O 1
ATOM 726 N N . LYS A 1 88 ? 66.400 14.128 55.566 1.00 13.49 88 LYS A N 1
ATOM 727 C CA . LYS A 1 88 ? 67.694 14.682 55.152 1.00 12.89 88 LYS A CA 1
ATOM 728 C C . LYS A 1 88 ? 67.860 15.005 53.670 1.00 12.40 88 LYS A C 1
ATOM 729 O O . LYS A 1 88 ? 68.608 15.913 53.322 1.00 11.70 88 LYS A O 1
ATOM 735 N N . LYS A 1 89 ? 67.150 14.298 52.792 1.00 11.57 89 LYS A N 1
ATOM 736 C CA . LYS A 1 89 ? 67.244 14.622 51.365 1.00 12.31 89 LYS A CA 1
ATOM 737 C C . LYS A 1 89 ? 66.633 15.991 51.114 1.00 11.61 89 LYS A C 1
ATOM 738 O O . LYS A 1 89 ? 67.138 16.780 50.305 1.00 10.56 89 LYS A O 1
ATOM 744 N N . VAL A 1 90 ? 65.551 16.310 51.823 1.00 10.71 90 VAL A N 1
ATOM 745 C CA . VAL A 1 90 ? 64.928 17.606 51.650 1.00 9.61 90 VAL A CA 1
ATOM 746 C C . VAL A 1 90 ? 65.799 18.685 52.297 1.00 9.35 90 VAL A C 1
ATOM 747 O O . VAL A 1 90 ? 65.862 19.797 51.790 1.00 8.54 90 VAL A O 1
ATOM 751 N N . VAL A 1 91 ? 66.469 18.352 53.403 1.00 8.82 91 VAL A N 1
ATOM 752 C CA . VAL A 1 91 ? 67.348 19.312 54.045 1.00 9.38 91 VAL A CA 1
ATOM 753 C C . VAL A 1 91 ? 68.459 19.673 53.065 1.00 10.48 91 VAL A C 1
ATOM 754 O O . VAL A 1 91 ? 68.832 20.834 52.948 1.00 9.30 91 VAL A O 1
ATOM 758 N N . TYR A 1 92 ? 68.972 18.675 52.343 1.00 9.59 92 TYR A N 1
ATOM 759 C CA . TYR A 1 92 ? 70.029 18.903 51.363 1.00 10.51 92 TYR A CA 1
ATOM 760 C C . TYR A 1 92 ? 69.501 19.827 50.244 1.00 9.87 92 TYR A C 1
ATOM 761 O O . TYR A 1 92 ? 70.163 20.804 49.851 1.00 10.03 92 TYR A O 1
ATOM 770 N N . ILE A 1 93 ? 68.293 19.557 49.742 1.00 9.66 93 ILE A N 1
ATOM 771 C CA . ILE A 1 93 ? 67.695 20.392 48.693 1.00 10.64 93 ILE A CA 1
ATOM 772 C C . ILE A 1 93 ? 67.486 21.832 49.208 1.00 9.73 93 ILE A C 1
ATOM 773 O O . ILE A 1 93 ? 67.763 22.830 48.518 1.00 9.83 93 ILE A O 1
ATOM 778 N N . PHE A 1 94 ? 66.996 21.940 50.440 1.00 10.83 94 PHE A N 1
ATOM 779 C CA . PHE A 1 94 ? 66.760 23.219 51.076 1.00 9.85 94 PHE A CA 1
ATOM 780 C C . PHE A 1 94 ? 68.030 24.097 51.046 1.00 9.60 94 PHE A C 1
ATOM 781 O O . PHE A 1 94 ? 67.984 25.285 50.713 1.00 9.79 94 PHE A O 1
ATOM 789 N N . LEU A 1 95 ? 69.166 23.513 51.407 1.00 9.54 95 LEU A N 1
ATOM 790 C CA . LEU A 1 95 ? 70.408 24.289 51.356 1.00 10.14 95 LEU A CA 1
ATOM 791 C C . LEU A 1 95 ? 70.938 24.552 49.940 1.00 10.49 95 LEU A C 1
ATOM 792 O O . LEU A 1 95 ? 71.114 25.717 49.517 1.00 10.21 95 LEU A O 1
ATOM 797 N N . PHE A 1 96 ? 71.135 23.486 49.176 1.00 10.12 96 PHE A N 1
ATOM 798 C CA . PHE A 1 96 ? 71.782 23.649 47.883 1.00 9.86 96 PHE A CA 1
ATOM 799 C C . PHE A 1 96 ? 70.956 24.151 46.742 1.00 10.95 96 PHE A C 1
ATOM 800 O O . PHE A 1 96 ? 71.505 24.734 45.802 1.00 12.48 96 PHE A O 1
ATOM 808 N N . ASP A 1 97 ? 69.643 23.938 46.819 1.00 9.54 97 ASP A N 1
ATOM 809 C CA . ASP A 1 97 ? 68.739 24.439 45.801 1.00 10.64 97 ASP A CA 1
ATOM 810 C C . ASP A 1 97 ? 67.976 25.716 46.187 1.00 11.34 97 ASP A C 1
ATOM 811 O O . ASP A 1 97 ? 67.496 26.445 45.290 1.00 13.17 97 ASP A O 1
ATOM 816 N N . LEU A 1 98 ? 67.846 26.013 47.485 1.00 8.92 98 LEU A N 1
ATOM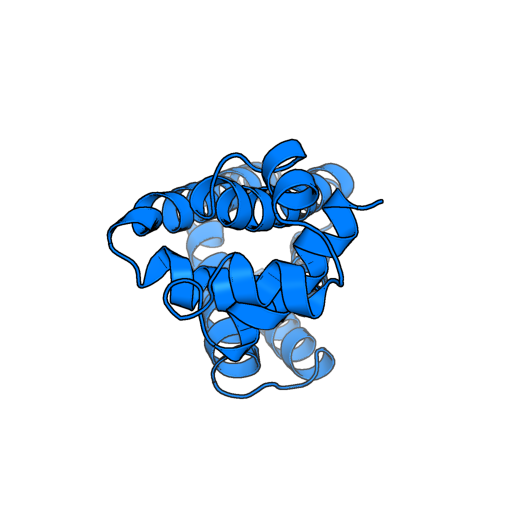 817 C CA . LEU A 1 98 ? 67.153 27.232 47.866 1.00 9.16 98 LEU A CA 1
ATOM 818 C C . LEU A 1 98 ? 68.083 28.305 48.423 1.00 9.23 98 LEU A C 1
ATOM 819 O O . LEU A 1 98 ? 68.136 29.384 47.845 1.00 8.73 98 LEU A O 1
ATOM 824 N N . LEU A 1 99 ? 68.816 28.039 49.504 1.00 8.83 99 LEU A N 1
ATOM 825 C CA . LEU A 1 99 ? 69.724 29.074 50.013 1.00 9.62 99 LEU A CA 1
ATOM 826 C C . LEU A 1 99 ? 70.720 29.488 48.937 1.00 10.37 99 LEU A C 1
ATOM 827 O O . LEU A 1 99 ? 70.951 30.686 48.720 1.00 9.97 99 LEU A O 1
ATOM 832 N N . CYS A 1 100 ? 71.288 28.507 48.248 1.00 10.66 100 CYS A N 1
ATOM 833 C CA . CYS A 1 100 ? 72.306 28.767 47.232 1.00 11.13 100 CYS A CA 1
ATOM 834 C C . CYS A 1 100 ? 71.788 29.436 45.976 1.00 13.88 100 CYS A C 1
ATOM 835 O O . CYS A 1 100 ? 72.560 29.979 45.188 1.00 16.80 100 CYS A O 1
ATOM 838 N N . SER A 1 101 ? 70.475 29.449 45.806 1.00 13.57 101 SER A N 1
ATOM 839 C CA . SER A 1 101 ? 69.893 30.066 44.606 1.00 12.72 101 SER A CA 1
ATOM 840 C C . SER A 1 101 ? 69.682 31.542 44.812 1.00 14.08 101 SER A C 1
ATOM 841 O O . SER A 1 101 ? 69.738 32.019 45.937 1.00 16.91 101 SER A O 1
ATOM 844 N N . GLU A 1 102 ? 69.490 32.308 43.739 1.00 12.13 102 GLU A N 1
ATOM 845 C CA . GLU A 1 102 ? 69.138 33.697 43.969 1.00 12.42 102 GLU A CA 1
ATOM 846 C C . GLU A 1 102 ? 67.601 33.769 44.044 1.00 12.58 102 GLU A C 1
ATOM 847 O O . GLU A 1 102 ? 67.033 34.449 44.909 1.00 14.13 102 GLU A O 1
ATOM 853 N N . LYS A 1 103 ? 66.944 33.060 43.128 1.00 11.98 103 LYS A N 1
ATOM 854 C CA . LYS A 1 103 ? 65.486 33.063 43.021 1.00 13.3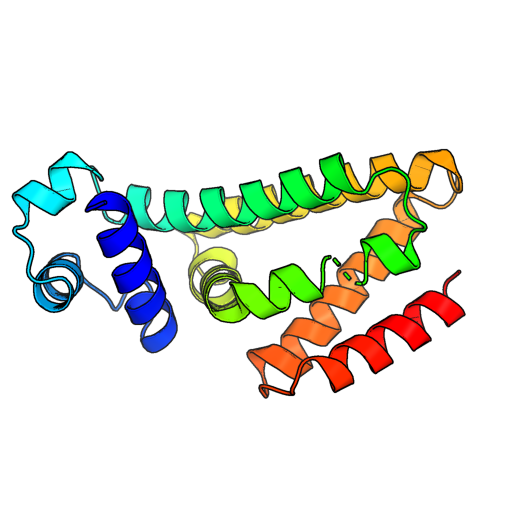7 103 LYS A CA 1
ATOM 855 C C . LYS A 1 103 ? 64.717 32.538 44.234 1.00 12.91 103 LYS A C 1
ATOM 856 O O . LYS A 1 103 ? 63.664 33.089 44.584 1.00 12.70 103 LYS A O 1
ATOM 862 N N . PHE A 1 104 ? 65.248 31.509 44.883 1.00 11.16 104 PHE A N 1
ATOM 863 C CA . PHE A 1 104 ? 64.540 30.898 46.009 1.00 12.28 104 PHE A CA 1
ATOM 864 C C . PHE A 1 104 ? 65.133 31.189 47.386 1.00 12.17 104 PHE A C 1
ATOM 865 O O . PHE A 1 104 ? 64.656 30.649 48.388 1.00 12.54 104 PHE A O 1
ATOM 873 N N . ARG A 1 105 ? 66.138 32.056 47.455 1.00 12.16 105 ARG A N 1
ATOM 874 C CA . ARG A 1 105 ? 66.753 32.381 48.749 1.00 12.24 105 ARG A CA 1
ATOM 875 C C . ARG A 1 105 ? 65.753 32.864 49.787 1.00 12.52 105 ARG A C 1
ATOM 876 O O . ARG A 1 105 ? 65.860 32.510 50.972 1.00 11.76 105 ARG A O 1
ATOM 884 N N . ASN A 1 106 ? 64.781 33.645 49.344 1.00 12.41 106 ASN A N 1
ATOM 885 C CA . ASN A 1 106 ? 63.789 34.179 50.265 1.00 14.72 106 ASN A CA 1
ATOM 886 C C . ASN A 1 106 ? 62.977 33.072 50.944 1.00 15.15 106 ASN A C 1
ATOM 887 O O . ASN A 1 106 ? 62.560 33.237 52.094 1.00 15.12 106 ASN A O 1
ATOM 892 N N . ILE A 1 107 ? 62.736 31.961 50.247 1.00 15.35 107 ILE A N 1
ATOM 893 C CA . ILE A 1 107 ? 61.960 30.863 50.834 1.00 15.29 107 ILE A CA 1
ATOM 894 C C . ILE A 1 107 ? 62.750 30.209 51.948 1.00 15.84 107 ILE A C 1
ATOM 895 O O . ILE A 1 107 ? 62.199 29.885 53.014 1.00 15.15 107 ILE A O 1
ATOM 900 N N . TYR A 1 108 ? 64.039 29.989 51.703 1.00 12.38 108 TYR A N 1
ATOM 901 C CA . TYR A 1 108 ? 64.924 29.392 52.692 1.00 13.82 108 TYR A CA 1
ATOM 902 C C . TYR A 1 108 ? 64.809 30.220 53.950 1.00 13.77 108 TYR A C 1
ATOM 903 O O . TYR A 1 108 ? 64.520 29.695 55.028 1.00 13.17 108 TYR A O 1
ATOM 912 N N . PHE A 1 109 ? 65.013 31.523 53.822 1.00 13.50 109 PHE A N 1
ATOM 913 C CA . PHE A 1 109 ? 64.922 32.351 55.028 1.00 12.99 109 PHE A CA 1
ATOM 914 C C . PHE A 1 109 ? 63.529 32.448 55.641 1.00 14.14 109 PHE A C 1
ATOM 915 O O . PHE A 1 109 ? 63.400 32.552 56.878 1.00 15.21 109 PHE A O 1
ATOM 923 N N . GLU A 1 110 ? 62.487 32.391 54.815 1.00 13.87 110 GLU A N 1
ATOM 924 C CA . GLU A 1 110 ? 61.128 32.473 55.339 1.00 16.07 110 GLU A CA 1
ATOM 925 C C . GLU A 1 110 ? 60.838 31.288 56.250 1.00 15.69 110 GLU A C 1
ATOM 926 O O . GLU A 1 110 ? 60.304 31.452 57.357 1.00 14.60 110 GLU A O 1
ATOM 932 N N . LYS A 1 111 ? 61.221 30.098 55.816 1.00 13.71 111 LYS A N 1
ATOM 933 C CA . LYS A 1 111 ? 60.986 28.887 56.574 1.00 14.32 111 LYS A CA 1
ATOM 934 C C . LYS A 1 111 ? 61.789 28.831 57.847 1.00 14.31 111 LYS A C 1
ATOM 935 O O . LYS A 1 111 ? 61.297 28.351 58.871 1.00 15.28 111 LYS A O 1
ATOM 941 N N . ILE A 1 112 ? 63.027 29.312 57.794 1.00 13.86 112 ILE A N 1
ATOM 942 C CA . ILE A 1 112 ? 63.874 29.320 58.977 1.00 14.72 112 ILE A CA 1
ATOM 943 C C . ILE A 1 112 ? 63.268 30.275 59.984 1.00 14.67 112 ILE A C 1
ATOM 944 O O . ILE A 1 112 ? 63.160 29.951 61.168 1.00 15.40 112 ILE A O 1
ATOM 949 N N . GLU A 1 113 ? 62.869 31.448 59.506 1.00 15.91 113 GLU A N 1
ATOM 950 C CA . GLU A 1 113 ? 62.287 32.452 60.395 1.00 15.84 113 GLU A CA 1
ATOM 951 C C . GLU A 1 113 ? 61.037 31.902 61.048 1.00 16.08 113 GLU A C 1
ATOM 952 O O . GLU A 1 113 ? 60.805 32.149 62.232 1.00 15.42 113 GLU A O 1
ATOM 958 N N . ASP A 1 114 ? 60.231 31.158 60.289 1.00 14.22 114 ASP A N 1
ATOM 959 C CA . ASP A 1 114 ? 59.013 30.605 60.868 1.00 15.66 114 ASP A CA 1
ATOM 960 C C . ASP A 1 114 ? 59.343 29.592 61.937 1.00 15.74 114 ASP A C 1
ATOM 961 O O . ASP A 1 114 ? 58.719 29.587 63.007 1.00 15.71 114 ASP A O 1
ATOM 966 N N . ALA A 1 115 ? 60.315 28.724 61.666 1.00 15.08 115 ALA A N 1
ATOM 967 C CA . ALA A 1 115 ? 60.702 27.729 62.657 1.00 14.69 115 ALA A CA 1
ATOM 968 C C . ALA A 1 115 ? 61.231 28.460 63.898 1.00 15.45 115 ALA A C 1
ATOM 969 O O . ALA A 1 115 ? 60.947 28.060 65.035 1.00 16.12 115 ALA A O 1
ATOM 971 N N . LYS A 1 116 ? 62.011 29.523 63.677 1.00 15.44 116 LYS A N 1
ATOM 972 C CA . LYS A 1 116 ? 62.569 30.285 64.790 1.00 15.95 116 LYS A CA 1
ATOM 973 C C . LYS A 1 116 ? 61.459 30.921 65.625 1.00 13.95 116 LYS A C 1
ATOM 974 O O . LYS A 1 116 ? 61.519 30.877 66.861 1.00 15.01 116 LYS A O 1
ATOM 980 N N . ARG A 1 117 ? 60.454 31.497 64.959 1.00 15.18 117 ARG A N 1
ATOM 981 C CA . ARG A 1 117 ? 59.343 32.119 65.675 1.00 15.03 117 ARG A CA 1
ATOM 982 C C . ARG A 1 117 ? 58.617 31.086 66.529 1.00 13.91 117 ARG A C 1
ATOM 983 O O . ARG A 1 117 ? 58.290 31.353 67.690 1.00 13.73 117 ARG A O 1
ATOM 991 N N . ARG A 1 118 ? 58.382 29.896 65.973 1.00 13.87 118 ARG A N 1
ATOM 992 C CA . ARG A 1 118 ? 57.690 28.865 66.735 1.00 12.80 118 ARG A CA 1
ATOM 993 C C . ARG A 1 118 ? 58.509 28.358 67.908 1.00 12.47 118 ARG A C 1
ATOM 994 O O . ARG A 1 118 ? 57.978 28.099 68.998 1.00 12.24 118 ARG A O 1
ATOM 1002 N N . PHE A 1 119 ? 59.807 28.188 67.693 1.00 11.57 119 PHE A N 1
ATOM 1003 C CA . PHE A 1 119 ? 60.664 27.736 68.746 1.00 11.27 119 PHE A CA 1
ATOM 1004 C C . PHE A 1 119 ? 60.702 28.796 69.854 1.00 10.78 119 PHE A C 1
ATOM 1005 O O . PHE A 1 119 ? 60.665 28.480 71.054 1.00 10.47 119 PHE A O 1
ATOM 1013 N N . GLU A 1 120 ? 60.784 30.057 69.453 1.00 11.67 120 GLU A N 1
ATOM 1014 C CA . GLU A 1 120 ? 60.804 31.134 70.445 1.00 13.79 120 GLU A CA 1
ATOM 1015 C C . GLU A 1 120 ? 59.566 31.117 71.296 1.00 12.64 120 GLU A C 1
ATOM 1016 O O . GLU A 1 120 ? 59.661 31.240 72.536 1.00 11.59 120 GLU A O 1
ATOM 1022 N N . LYS A 1 121 ? 58.405 30.977 70.645 1.00 12.06 121 LYS A N 1
ATOM 1023 C CA . LYS A 1 121 ? 57.121 30.956 71.355 1.00 13.57 121 LYS A CA 1
ATOM 1024 C C . LYS A 1 121 ? 57.122 29.837 72.384 1.00 13.05 121 LYS A C 1
ATOM 1025 O O . LYS A 1 121 ? 56.665 30.008 73.505 1.00 12.97 121 LYS A O 1
ATOM 1031 N N . PHE A 1 122 ? 57.596 28.670 71.978 1.00 10.73 122 PHE A N 1
ATOM 1032 C CA . PHE A 1 122 ? 57.688 27.531 72.899 1.00 9.34 122 PHE A CA 1
ATOM 1033 C C . PHE A 1 122 ? 58.603 27.856 74.094 1.00 10.94 122 PHE A C 1
ATOM 1034 O O . PHE A 1 122 ? 58.289 27.560 75.270 1.00 11.78 122 PHE A O 1
ATOM 1042 N N . LEU A 1 123 ? 59.739 28.489 73.830 1.00 9.65 123 LEU A N 1
ATOM 1043 C CA . LEU A 1 123 ? 60.658 28.812 74.910 1.00 11.37 123 LEU A CA 1
ATOM 1044 C C . LEU A 1 123 ? 60.204 29.947 75.810 1.00 12.13 123 LEU A C 1
ATOM 1045 O O . LEU A 1 123 ? 60.690 30.049 76.929 1.00 12.81 123 LEU A O 1
ATOM 1050 N N . GLU A 1 124 ? 59.275 30.790 75.344 1.00 12.68 124 GLU A N 1
ATOM 1051 C CA . GLU A 1 124 ? 58.830 31.925 76.175 1.00 11.98 124 GLU A CA 1
ATOM 1052 C C . GLU A 1 124 ? 58.059 31.471 77.396 1.00 14.67 124 GLU A C 1
ATOM 1053 O O . GLU A 1 124 ? 57.991 32.211 78.384 1.00 13.75 124 GLU A O 1
ATOM 1059 N N . LYS A 1 125 ? 57.507 30.259 77.340 1.00 17.02 125 LYS A N 1
ATOM 1060 C CA . LYS A 1 125 ? 56.724 29.738 78.439 1.00 21.01 125 LYS A CA 1
ATOM 1061 C C . LYS A 1 125 ? 57.544 29.631 79.706 1.00 21.36 125 LYS A C 1
ATOM 1062 O O . LYS A 1 125 ? 57.171 30.215 80.727 1.00 23.18 125 LYS A O 1
ATOM 1068 N N . HIS A 1 126 ? 58.672 28.932 79.653 1.00 21.41 126 HIS A N 1
ATOM 1069 C CA . HIS A 1 126 ? 59.476 28.811 80.867 1.00 21.30 126 HIS A CA 1
ATOM 1070 C C . HIS A 1 126 ? 60.795 29.590 80.923 1.00 18.51 126 HIS A C 1
ATOM 1071 O O . HIS A 1 126 ? 61.442 29.605 81.967 1.00 17.59 126 HIS A O 1
ATOM 1078 N N . PHE A 1 127 ? 61.213 30.216 79.821 1.00 15.85 127 PHE A N 1
ATOM 1079 C CA . PHE A 1 127 ? 62.460 31.015 79.848 1.00 13.78 127 PHE A CA 1
ATOM 1080 C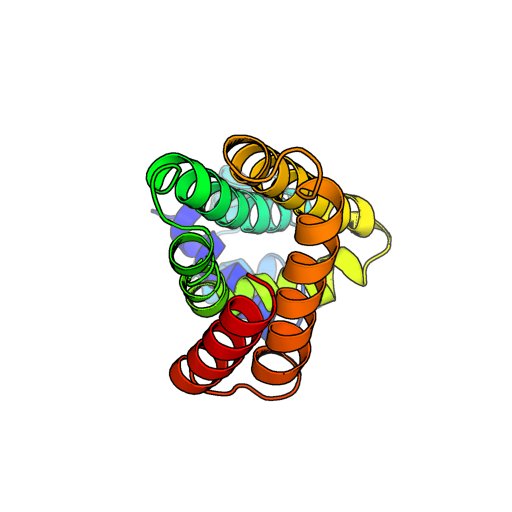 C . PHE A 1 127 ? 62.170 32.326 79.087 1.00 11.70 127 PHE A C 1
ATOM 1081 O O . PHE A 1 127 ? 62.876 32.639 78.131 1.00 11.57 127 PHE A O 1
ATOM 1089 N N . PRO A 1 128 ? 61.177 33.120 79.526 1.00 11.86 128 PRO A N 1
ATOM 1090 C CA . PRO A 1 128 ? 60.865 34.359 78.801 1.00 11.72 128 PRO A CA 1
ATOM 1091 C C . PRO A 1 128 ? 62.007 35.297 78.458 1.00 11.05 128 PRO A C 1
ATOM 1092 O O . PRO A 1 128 ? 62.123 35.751 77.308 1.00 7.62 128 PRO A O 1
ATOM 1096 N N . SER A 1 129 ? 62.799 35.640 79.460 1.00 11.76 129 SER A N 1
ATOM 1097 C CA . SER A 1 129 ? 63.894 36.560 79.250 1.00 12.15 129 SER A CA 1
ATOM 1098 C C . SER A 1 129 ? 65.070 36.022 78.495 1.00 12.60 129 SER A C 1
ATOM 1099 O O . SER A 1 129 ? 65.944 36.802 78.125 1.00 12.42 129 SER A O 1
ATOM 1102 N N . LYS A 1 130 ? 65.111 34.704 78.296 1.00 11.20 130 LYS A N 1
ATOM 1103 C CA . LYS A 1 130 ? 66.220 34.086 77.552 1.00 11.18 130 LYS A CA 1
ATOM 1104 C C . LYS A 1 130 ? 65.752 33.414 76.252 1.00 10.98 130 LYS A C 1
ATOM 1105 O O . LYS A 1 130 ? 66.568 32.946 75.470 1.00 10.12 130 LYS A O 1
ATOM 1111 N N . ALA A 1 131 ? 64.447 33.391 75.993 1.00 9.42 131 ALA A N 1
ATOM 1112 C CA . ALA A 1 131 ? 63.944 32.699 74.781 1.00 10.81 131 ALA A CA 1
ATOM 1113 C C . ALA A 1 131 ? 64.537 33.164 73.453 1.00 11.65 131 ALA A C 1
ATOM 1114 O O . ALA A 1 131 ? 64.907 32.354 72.584 1.00 11.81 131 ALA A O 1
ATOM 1116 N N . GLU A 1 132 ? 64.632 34.472 73.283 1.00 11.39 132 GLU A N 1
ATOM 1117 C CA . GLU A 1 132 ? 65.184 35.038 72.085 1.00 11.47 132 GLU A CA 1
ATOM 1118 C C . GLU A 1 132 ? 66.639 34.606 71.877 1.00 13.17 132 GLU A C 1
ATOM 1119 O O . GLU A 1 132 ? 67.010 34.185 70.774 1.00 16.70 132 GLU A O 1
ATOM 1125 N N . ILE A 1 133 ? 67.437 34.662 72.936 1.00 10.49 133 ILE A N 1
ATOM 1126 C CA . ILE A 1 133 ? 68.852 34.282 72.894 1.00 10.38 133 ILE A CA 1
ATOM 1127 C C . ILE A 1 133 ? 69.002 32.782 72.643 1.00 9.41 133 ILE A C 1
ATOM 1128 O O . ILE A 1 133 ? 69.786 32.343 71.791 1.00 9.88 133 ILE A O 1
ATOM 1133 N N . LEU A 1 134 ? 68.242 32.003 73.395 1.00 9.84 134 LEU A N 1
ATOM 1134 C CA . LEU A 1 134 ? 68.315 30.551 73.277 1.00 9.53 134 LEU A CA 1
ATOM 1135 C C . LEU A 1 134 ? 67.918 30.083 71.896 1.00 9.23 134 LEU A C 1
ATOM 1136 O O . LEU A 1 134 ? 68.490 29.115 71.374 1.00 10.04 134 LEU A O 1
ATOM 1141 N N . SER A 1 135 ? 66.952 30.754 71.273 1.00 10.42 135 SER A N 1
ATOM 1142 C CA . SER A 1 135 ? 66.536 30.301 69.952 1.00 9.67 135 SER A CA 1
ATOM 1143 C C . SER A 1 135 ? 67.677 30.440 68.947 1.00 11.60 135 SER A C 1
ATOM 1144 O O . SER A 1 135 ? 67.846 29.553 68.112 1.00 13.30 135 SER A O 1
ATOM 1147 N N . GLU A 1 136 ? 68.452 31.531 69.036 1.00 11.62 136 GLU A N 1
ATOM 1148 C CA . GLU A 1 136 ? 69.582 31.787 68.155 1.00 11.68 136 GLU A CA 1
ATOM 1149 C C . GLU A 1 136 ? 70.670 30.746 68.387 1.00 11.29 136 GLU A C 1
ATOM 1150 O O . GLU A 1 136 ? 71.214 30.145 67.432 1.00 10.64 136 GLU A O 1
ATOM 1156 N N . ILE A 1 137 ? 70.998 30.542 69.658 1.00 10.35 137 ILE A N 1
ATOM 1157 C CA . ILE A 1 137 ? 72.030 29.573 70.016 1.00 9.45 137 ILE A CA 1
ATOM 1158 C C . ILE A 1 137 ? 71.673 28.159 69.557 1.00 8.87 137 ILE A C 1
ATOM 1159 O O . ILE A 1 137 ? 72.463 27.470 68.895 1.00 9.91 137 ILE A O 1
ATOM 1164 N N . ILE A 1 138 ? 70.481 27.723 69.927 1.00 10.35 138 ILE A N 1
ATOM 1165 C CA . ILE A 1 138 ? 70.078 26.363 69.622 1.00 10.74 138 ILE A CA 1
ATOM 1166 C C . ILE A 1 138 ? 69.859 26.113 68.147 1.00 11.36 138 ILE A C 1
ATOM 1167 O O . ILE A 1 138 ? 70.285 25.074 67.632 1.00 11.86 138 ILE A O 1
ATOM 1172 N N . LEU A 1 139 ? 69.229 27.039 67.433 1.00 9.94 139 LEU A N 1
ATOM 1173 C CA . LEU A 1 139 ? 69.076 26.822 65.998 1.00 10.69 139 LEU A CA 1
ATOM 1174 C C . LEU A 1 139 ? 70.447 26.820 65.330 1.00 10.40 139 LEU A C 1
ATOM 1175 O O . LEU A 1 139 ? 70.688 26.044 64.410 1.00 10.01 139 LEU A O 1
ATOM 1180 N N . GLY A 1 140 ? 71.342 27.687 65.797 1.00 9.09 140 GLY A N 1
ATOM 1181 C CA . GLY A 1 140 ? 72.684 27.728 65.238 1.00 8.99 140 GLY A CA 1
ATOM 1182 C C . GLY A 1 140 ? 73.409 26.409 65.458 1.00 10.31 140 GLY A C 1
ATOM 1183 O O . GLY A 1 140 ? 74.020 25.852 64.539 1.00 10.98 140 GLY A O 1
ATOM 1184 N N . PHE A 1 141 ? 73.299 25.892 66.670 1.00 10.44 141 PHE A N 1
ATOM 1185 C CA . PHE A 1 141 ? 73.940 24.628 67.031 1.00 9.66 141 PHE A CA 1
ATOM 1186 C C . PHE A 1 141 ? 73.362 23.472 66.213 1.00 10.91 141 PHE A C 1
ATOM 1187 O O . PHE A 1 141 ? 74.112 22.646 65.687 1.00 10.62 141 PHE A O 1
ATOM 1195 N N . LEU A 1 142 ? 72.042 23.423 66.084 1.00 10.85 142 LEU A N 1
ATOM 1196 C CA . LEU A 1 142 ? 71.410 22.340 65.324 1.00 12.81 142 LEU A CA 1
ATOM 1197 C C . LEU A 1 142 ? 71.868 22.427 63.874 1.00 13.83 142 LEU A C 1
ATOM 1198 O O . LEU A 1 142 ? 72.199 21.405 63.260 1.00 12.43 142 LEU A O 1
ATOM 1203 N N . ARG A 1 143 ? 71.920 23.636 63.316 1.00 13.49 143 ARG A N 1
ATOM 1204 C CA . ARG A 1 143 ? 72.362 23.785 61.928 1.00 14.82 143 ARG A CA 1
ATOM 1205 C C . ARG A 1 143 ? 73.838 23.355 61.758 1.00 14.09 143 ARG A C 1
ATOM 1206 O O . ARG A 1 143 ? 74.178 22.679 60.784 1.00 16.58 143 ARG A O 1
ATOM 1214 N N . GLN A 1 144 ? 74.697 23.675 62.734 1.00 11.23 144 GLN A N 1
ATOM 1215 C CA . GLN A 1 144 ? 76.109 23.280 62.709 1.00 11.54 144 GLN A CA 1
ATOM 1216 C C . GLN A 1 144 ? 76.184 21.741 62.662 1.00 11.36 144 GLN A C 1
ATOM 1217 O O . GLN A 1 144 ? 76.934 21.160 61.870 1.00 11.19 144 GLN A O 1
ATOM 1223 N N . LEU A 1 145 ? 75.389 21.079 63.499 1.00 11.18 145 LEU A N 1
ATOM 1224 C CA . LEU A 1 145 ? 75.422 19.613 63.505 1.00 10.90 145 LEU A CA 1
ATOM 1225 C C . LEU A 1 145 ? 74.927 19.016 62.204 1.00 12.04 145 LEU A C 1
ATOM 1226 O O . LEU A 1 145 ? 75.483 18.023 61.720 1.00 11.01 145 LEU A O 1
ATOM 1231 N N . ILE A 1 146 ? 73.888 19.588 61.619 1.00 12.79 146 ILE A N 1
ATOM 1232 C CA . ILE A 1 146 ? 73.382 19.019 60.376 1.00 13.71 146 ILE A CA 1
ATOM 1233 C C . ILE A 1 146 ? 74.357 19.252 59.242 1.00 13.69 146 ILE A C 1
ATOM 1234 O O . ILE A 1 146 ? 74.603 18.367 58.425 1.00 12.27 146 ILE A O 1
ATOM 1239 N N . LEU A 1 147 ? 74.900 20.462 59.168 1.00 12.26 147 LEU A N 1
ATOM 1240 C CA . LEU A 1 147 ? 75.832 20.784 58.101 1.00 13.48 147 LEU A CA 1
ATOM 1241 C C . LEU A 1 147 ? 77.083 19.903 58.154 1.00 13.30 147 LEU A C 1
ATOM 1242 O O . LEU A 1 147 ? 77.579 19.411 57.139 1.00 14.57 147 LEU A O 1
ATOM 1247 N N . HIS A 1 148 ? 77.591 19.669 59.344 1.00 13.29 148 HIS A N 1
ATOM 1248 C CA . HIS A 1 148 ? 78.795 18.880 59.434 1.00 13.28 148 HIS A CA 1
ATOM 1249 C C . HIS A 1 148 ? 78.635 17.400 59.526 1.00 13.68 148 HIS A C 1
ATOM 1250 O O . HIS A 1 148 ? 79.496 16.671 59.036 1.00 14.06 148 HIS A O 1
ATOM 1257 N N . TYR A 1 149 ? 77.527 16.939 60.083 1.00 12.84 149 TYR A N 1
ATOM 1258 C CA . TYR A 1 149 ? 77.378 15.505 60.275 1.00 14.03 149 TYR A CA 1
ATOM 1259 C C . TYR A 1 149 ? 76.255 14.858 59.488 1.00 15.64 149 TYR A C 1
ATOM 1260 O O . TYR A 1 149 ? 75.938 13.683 59.692 1.00 16.46 149 TYR A O 1
ATOM 1269 N N . VAL A 1 150 ? 75.620 15.641 58.622 1.00 16.15 150 VAL A N 1
ATOM 1270 C CA . VAL A 1 150 ? 74.602 15.099 57.718 1.00 17.73 150 VAL A CA 1
ATOM 1271 C C . VAL A 1 150 ? 75.019 15.526 56.298 1.00 18.49 150 VAL A C 1
ATOM 1272 O O . VAL A 1 150 ? 75.029 14.703 55.367 1.00 20.91 150 VAL A O 1
ATOM 1276 N N . ILE A 1 151 ? 75.406 16.791 56.126 1.00 19.45 151 ILE A N 1
ATOM 1277 C CA . ILE A 1 151 ? 75.800 17.282 54.790 1.00 20.74 151 ILE A CA 1
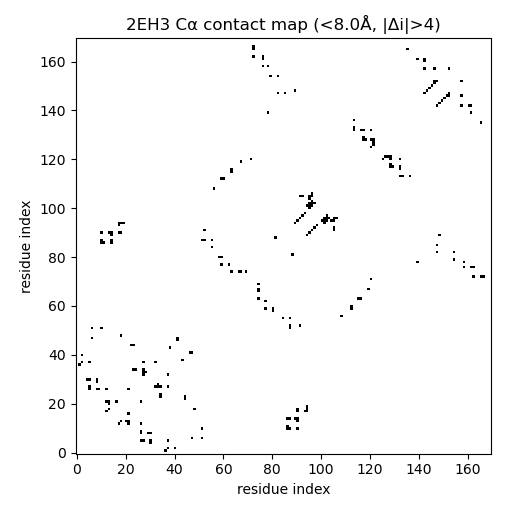ATOM 1278 C C . ILE A 1 151 ? 77.236 17.005 54.373 1.00 21.92 151 ILE A C 1
ATOM 1279 O O . ILE A 1 151 ? 77.475 16.455 53.291 1.00 22.77 151 ILE A O 1
ATOM 1284 N N . LYS A 1 152 ? 78.197 17.418 55.186 1.00 21.89 152 LYS A N 1
ATOM 1285 C CA . LYS A 1 152 ? 79.598 17.197 54.864 1.00 23.68 152 LYS A CA 1
ATOM 1286 C C . LYS A 1 152 ? 79.831 15.701 54.796 1.00 25.40 152 LYS A C 1
ATOM 1287 O O . LYS A 1 152 ? 80.285 15.171 53.781 1.00 27.38 152 LYS A O 1
ATOM 1293 N N . GLU A 1 153 ? 79.517 15.025 55.889 1.00 25.70 153 GLU A N 1
ATOM 1294 C CA . GLU A 1 153 ? 79.653 13.579 55.964 1.00 27.40 153 GLU A CA 1
ATOM 1295 C C . GLU A 1 153 ? 78.358 13.075 56.555 1.00 25.03 153 GLU A C 1
ATOM 1296 O O . GLU A 1 153 ? 77.813 13.713 57.451 1.00 26.69 153 GLU A O 1
ATOM 1302 N N . GLU A 1 154 ? 77.834 11.965 56.046 1.00 22.54 154 GLU A N 1
ATOM 1303 C CA . GLU A 1 154 ? 76.604 11.460 56.601 1.00 21.07 154 GLU A CA 1
ATOM 1304 C C . GLU A 1 154 ? 76.853 10.495 57.750 1.00 19.49 154 GLU A C 1
ATOM 1305 O O . GLU A 1 154 ? 77.115 9.312 57.544 1.00 20.42 154 GLU A O 1
ATOM 1311 N N . ARG A 1 155 ? 76.790 11.023 58.965 1.00 15.68 155 ARG A N 1
ATOM 1312 C CA . ARG A 1 155 ? 76.939 10.210 60.156 1.00 13.50 155 ARG A CA 1
ATOM 1313 C C . ARG A 1 155 ? 75.565 9.628 60.460 1.00 12.62 155 ARG A C 1
ATOM 1314 O O . ARG A 1 155 ? 74.537 10.131 59.970 1.00 14.06 155 ARG A O 1
ATOM 1322 N N . GLU A 1 156 ? 75.550 8.581 61.284 1.00 13.11 156 GLU A N 1
ATOM 1323 C CA . GLU A 1 156 ? 74.303 7.939 61.684 1.00 14.45 156 GLU A CA 1
ATOM 1324 C C . GLU A 1 156 ? 73.644 8.807 62.767 1.00 13.70 156 GLU A C 1
ATOM 1325 O O . GLU A 1 156 ? 74.311 9.529 63.525 1.00 13.93 156 GLU A O 1
ATOM 1331 N N . LEU A 1 157 ? 72.334 8.698 62.859 1.00 11.82 157 LEU A N 1
ATOM 1332 C CA . LEU A 1 157 ? 71.554 9.484 63.825 1.00 11.26 157 LEU A CA 1
ATOM 1333 C C . LEU A 1 157 ? 71.997 9.400 65.294 1.00 11.70 157 LEU A C 1
ATOM 1334 O O . LEU A 1 157 ? 71.974 10.415 66.005 1.00 11.92 157 LEU A O 1
ATOM 1339 N N . PRO A 1 158 ? 72.402 8.212 65.781 1.00 10.77 158 PRO A N 1
ATOM 1340 C CA . PRO A 1 158 ? 72.819 8.176 67.186 1.00 9.60 158 PRO A CA 1
ATOM 1341 C C . PRO A 1 158 ? 73.944 9.148 67.537 1.00 10.18 158 PRO A C 1
ATOM 1342 O O . PRO A 1 158 ? 73.976 9.712 68.639 1.00 11.16 158 PRO A O 1
ATOM 1346 N N . PHE A 1 159 ? 74.885 9.315 66.613 1.00 9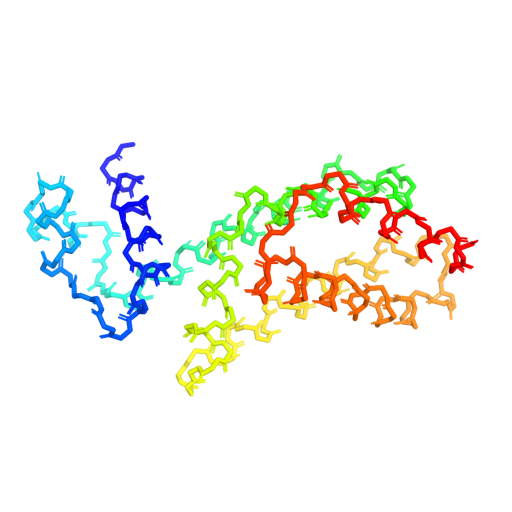.23 159 PHE A N 1
ATOM 1347 C CA . PHE A 1 159 ? 75.982 10.229 66.831 1.00 8.49 159 PHE A CA 1
ATOM 1348 C C . PHE A 1 159 ? 75.459 11.664 66.956 1.00 9.29 159 PHE A C 1
ATOM 1349 O O . PHE A 1 159 ? 75.854 12.398 67.849 1.00 9.13 159 PHE A O 1
ATOM 1357 N N . LEU A 1 160 ? 74.581 12.059 66.034 1.00 10.00 160 LEU A N 1
ATOM 1358 C CA . LEU A 1 160 ? 74.046 13.417 66.098 1.00 10.25 160 LEU A CA 1
ATOM 1359 C C . LEU A 1 160 ? 73.244 13.630 67.373 1.00 9.30 160 LEU A C 1
ATOM 1360 O O . LEU A 1 160 ? 73.350 14.687 68.005 1.00 10.36 160 LEU A O 1
ATOM 1365 N N . LYS A 1 161 ? 72.456 12.634 67.774 1.00 9.46 161 LYS A N 1
ATOM 1366 C CA . LYS A 1 161 ? 71.678 12.771 68.990 1.00 10.56 161 LYS A CA 1
ATOM 1367 C C . LYS A 1 161 ? 72.536 12.904 70.228 1.00 9.23 161 LYS A C 1
ATOM 1368 O O . LYS A 1 161 ? 72.206 13.677 71.124 1.00 10.05 161 LYS A O 1
ATOM 1374 N N . GLU A 1 162 ? 73.645 12.172 70.289 1.00 8.38 162 GLU A N 1
ATOM 1375 C CA . GLU A 1 162 ? 74.547 12.302 71.412 1.00 9.27 162 GLU A CA 1
ATOM 1376 C C . GLU A 1 162 ? 75.113 13.732 71.468 1.00 9.20 162 GLU A C 1
ATOM 1377 O O . GLU A 1 162 ? 75.122 14.350 72.525 1.00 10.55 162 GLU A O 1
ATOM 1383 N N . LYS A 1 163 ? 75.568 14.251 70.329 1.00 9.71 163 LYS A N 1
ATOM 1384 C CA . LYS A 1 163 ? 76.086 15.611 70.278 1.00 10.37 163 LYS A CA 1
ATOM 1385 C C . LYS A 1 163 ? 75.040 16.631 70.712 1.00 10.26 163 LYS A C 1
ATOM 1386 O O . LYS A 1 163 ? 75.322 17.533 71.494 1.00 9.06 163 LYS A O 1
ATOM 1392 N N . LEU A 1 164 ? 73.832 16.492 70.188 1.00 9.41 164 LEU A N 1
ATOM 1393 C CA . LEU A 1 164 ? 72.756 17.441 70.534 1.00 7.93 164 LEU A CA 1
ATOM 1394 C C . LEU A 1 164 ? 72.446 17.359 72.025 1.00 9.80 164 LEU A C 1
ATOM 1395 O O . LEU A 1 164 ? 72.365 18.373 72.712 1.00 9.10 164 LEU A O 1
ATOM 1400 N N . ARG A 1 165 ? 72.269 16.140 72.530 1.00 9.69 165 ARG A N 1
ATOM 1401 C CA . ARG A 1 165 ? 71.961 15.932 73.945 1.00 11.63 165 ARG A CA 1
ATOM 1402 C C . ARG A 1 165 ? 72.981 16.608 74.862 1.00 11.50 165 ARG A C 1
ATOM 1403 O O . ARG A 1 165 ? 72.606 17.327 75.808 1.00 11.96 165 ARG A O 1
ATOM 1411 N N . GLU A 1 166 ? 74.268 16.401 74.597 1.00 10.07 166 GLU A N 1
ATOM 1412 C CA . GLU A 1 166 ? 75.269 17.012 75.460 1.00 10.18 166 GLU A CA 1
ATOM 1413 C C . GLU A 1 166 ? 75.293 18.519 75.382 1.00 9.87 166 GLU A C 1
ATOM 1414 O O . GLU A 1 166 ? 75.459 19.184 76.407 1.00 10.63 166 GLU A O 1
ATOM 1420 N N . GLY A 1 167 ? 75.101 19.057 74.183 1.00 10.23 167 GLY A N 1
ATOM 1421 C CA . GLY A 1 167 ? 75.108 20.502 74.036 1.00 10.71 167 GLY A CA 1
ATOM 1422 C C . GLY A 1 167 ? 73.906 21.141 74.687 1.00 11.02 167 GLY A C 1
ATOM 1423 O O . GLY A 1 167 ? 74.060 22.196 75.307 1.00 10.58 167 GLY A O 1
ATOM 1424 N N . LEU A 1 168 ? 72.727 20.523 74.579 1.00 11.85 168 LEU A N 1
ATOM 1425 C CA . LEU A 1 168 ? 71.534 21.090 75.204 1.00 11.13 168 LEU A CA 1
ATOM 1426 C C . LEU A 1 168 ? 71.625 21.006 76.716 1.00 13.28 168 LEU A C 1
ATOM 1427 O O . LEU A 1 168 ? 71.187 21.917 77.410 1.00 12.70 168 LEU A O 1
ATOM 1432 N N . LYS A 1 169 ? 72.211 19.925 77.226 1.00 14.55 169 LYS A N 1
ATOM 1433 C CA . LYS A 1 169 ? 72.382 19.788 78.660 1.00 15.04 169 LYS A CA 1
ATOM 1434 C C . LYS A 1 169 ? 73.252 20.931 79.156 1.00 15.01 169 LYS A C 1
ATOM 1435 O O . LYS A 1 169 ? 72.954 21.555 80.178 1.00 15.96 169 LYS A O 1
ATOM 1441 N N . LEU A 1 170 ? 74.329 21.226 78.433 1.00 14.08 170 LEU A N 1
ATOM 1442 C CA . LEU A 1 170 ? 75.208 22.303 78.846 1.00 16.49 170 LEU A CA 1
ATOM 1443 C C . LEU A 1 170 ? 74.459 23.641 78.831 1.00 18.13 170 LEU A C 1
ATOM 1444 O O . LEU A 1 170 ? 74.530 24.422 79.790 1.00 20.53 170 LEU A O 1
ATOM 1449 N N . ILE A 1 171 ? 73.703 23.886 77.770 1.00 16.82 171 ILE A N 1
ATOM 1450 C CA . ILE A 1 171 ? 72.947 25.133 77.649 1.00 18.02 171 ILE A CA 1
ATOM 1451 C C . ILE A 1 171 ? 71.873 25.285 78.731 1.00 19.79 171 ILE A C 1
ATOM 1452 O O . ILE A 1 171 ? 71.805 26.341 79.398 1.00 23.34 171 ILE A O 1
ATOM 1457 N N . PHE A 1 172 ? 71.047 24.266 78.942 1.00 20.26 172 PHE A N 1
ATOM 1458 C CA . PHE A 1 172 ? 69.958 24.344 79.933 1.00 21.24 172 PHE A CA 1
ATOM 1459 C C . PHE A 1 172 ? 70.292 24.018 81.392 1.00 23.86 172 PHE A C 1
ATOM 1460 O O . PHE A 1 172 ? 71.223 23.219 81.660 1.00 26.02 172 PHE A O 1
#

B-factor: mean 17.15, std 7.11, range [4.14, 49.8]

Sequence (170 aa):
GTKERILEVSKELFFEKGYQGTSVEEIVKRANLSKGAFYFHFKSKEELITEIIERTHKKIISLFEENKEKTPEELLEFLEVLYREKKVVYIFLFDLLCSEKFRNIYFEKIEDAKRRFEKFLEKHFPSKAEILSEIILGFLRQLILHYVIKEERELPFLKEKLREGLKLIF

Nearest PDB structures (foldseek):
  2eh3-assembly1_A-2  TM=1.006E+00  e=5.119E-21  Aquifex aeolicus VF5
  6o6n-assembly1_A  TM=8.245E-01  e=2.943E-05  Mycobacterium tuberculosis
  6el2-assembly1_B  TM=7.522E-01  e=2.426E-05  Sulfolobus acidocaldarius
  5gpa-assembly1_A  TM=8.304E-01  e=2.240E-04  Halalkalibacterium halodurans C-125
  7eqe-assembly2_C  TM=7.407E-01  e=2.134E-04  Streptomyces griseoluteus

Organism: Aquifex aeolicus (strain VF5) (NCBI:txid224324)

Solvent-accessible surface area: 9718 Å² total

CATH classification: 1.10.10.60 (+1 more: 1.10.357.10)

Secondary structure (DSSP, 8-state):
-HHHHHHHHHHHHHHHH-STT--HHHHHHHHT--HHHHHHH-SSHHHHHHHHHHHHHHHHHHHHHHTTTS-HHHHH--HHHHHHTHHHHHHIIIIIIT-STTHHHHHHHHHHHHHHHHHHHHHH-TTTHHHHHHHHHHHHHHHHIIIIIIS---HHHHHHHHHHHHHHH-

Radius of gyration: 17.55 Å; Cα contacts (8 Å, |Δi|>4): 133; chains: 1; bounding box: 32×30×50 Å